Protein AF-A0A1D6P398-F1 (afdb_monomer_lite)

Organism: Zea mays (NCBI:txid4577)

InterPro domains:
  IPR000008 C2 domain [PF00168] (52-151)
  IPR000008 C2 domain [PR00360] (68-80)
  IPR000008 C2 domain [PR00360] (92-105)
  IPR000008 C2 domain [PR00360] (113-121)
  IPR000008 C2 domain [PS50004] (32-152)
  IPR000008 C2 domain [SM00239] (52-148)
  IPR035892 C2 domain superfamily [G3DSA:2.60.40.150] (35-158)
  IPR035892 C2 domain superfamily [SSF49562] (52-146)
  IPR044511 ProlycopenC2 and GRAM domain-containing protein At1g03370/At5g50170-like [PTHR46296] (51-155)

pLDDT: mean 76.48, std 23.95, range [29.83, 98.5]

Radius of gyration: 30.69 Å; chains: 1; bounding box: 89×42×82 Å

Sequence (162 aa):
MTKSAARSASTVSEAAAAAAAMSLPSMTKPGRNSTTSVEAATESALRVTPMKLLVRVVEARGLPAVHLNGSSDPFVKLKLGKRRAKTAVVKRSLSPAWDEEFSFLVGNVAEELVVSVLNEDKYFSNDLLGQVRLPLSQVMETDDLSLGTQWRCFQEAPWSTR

Foldseek 3Di:
DDDDDDDDDDDDDDDDDDDDDDDDDDDDDDDDDDDDDPPPPPPDPPCPPFDKDKDWDFKDAQFAAPDPVRFFFKKKWKDWPPDIDIFDTRPGDRIDGGRDMDMDGHDDLQTKIKIWMWGDDPPDDTHTRFIDIHRQVVLVVDPVSDPPDDDDDGPGDPVPDD

Secondary structure (DSSP, 8-state):
-------------------------------------SSS-S------PPPEEEEEEEE--S----BTTTB--EEEEEEETTEEEEPPP--S-SS-EEEEEEEEE-S-TT-EEEEEEEE--SSSPPPEEEEEEEETHHHHTSTTS---S---PPBPPTT---

Structure (mmCIF, N/CA/C/O backbone):
data_AF-A0A1D6P398-F1
#
_entry.id   AF-A0A1D6P398-F1
#
loop_
_atom_site.group_PDB
_atom_site.id
_atom_site.type_symbol
_atom_site.label_atom_id
_atom_site.label_alt_id
_atom_site.label_comp_id
_atom_site.label_asym_id
_atom_site.label_entity_id
_atom_site.label_seq_id
_atom_site.pdbx_PDB_ins_code
_atom_site.Cartn_x
_atom_site.Cartn_y
_atom_site.Cartn_z
_atom_site.occupancy
_atom_site.B_iso_or_equiv
_atom_site.auth_seq_id
_atom_site.auth_comp_id
_atom_site.auth_asym_id
_atom_site.auth_atom_id
_atom_site.pdbx_PDB_model_num
ATOM 1 N N . MET A 1 1 ? 67.901 -22.065 -3.646 1.00 39.66 1 MET A N 1
ATOM 2 C CA . MET A 1 1 ? 68.649 -22.344 -2.395 1.00 39.66 1 MET A CA 1
ATOM 3 C C . MET A 1 1 ? 67.699 -22.184 -1.211 1.00 39.66 1 MET A C 1
ATOM 5 O O . MET A 1 1 ? 66.800 -21.371 -1.333 1.00 39.66 1 MET A O 1
ATOM 9 N N . THR A 1 2 ? 67.894 -22.968 -0.136 1.00 43.41 2 THR A N 1
ATOM 10 C CA . THR A 1 2 ? 67.375 -22.784 1.254 1.00 43.41 2 THR A CA 1
ATOM 11 C C . THR A 1 2 ? 65.880 -22.443 1.443 1.00 43.41 2 THR A C 1
ATOM 13 O O . THR A 1 2 ? 65.442 -21.341 1.154 1.00 43.41 2 THR A O 1
ATOM 16 N N . LYS A 1 3 ? 65.041 -23.392 1.890 1.00 37.34 3 LYS A N 1
ATOM 17 C CA . LYS A 1 3 ? 64.776 -23.738 3.316 1.00 37.34 3 LYS A CA 1
ATOM 18 C C . LYS A 1 3 ? 64.236 -22.573 4.168 1.00 37.34 3 LYS A C 1
ATOM 20 O O . LYS A 1 3 ? 65.015 -21.707 4.544 1.00 37.34 3 LYS A O 1
ATOM 25 N N . SER A 1 4 ? 62.986 -22.675 4.635 1.00 43.69 4 SER A N 1
ATOM 26 C CA . SER A 1 4 ? 62.700 -23.110 6.021 1.00 43.69 4 SER A CA 1
ATOM 27 C C . SER A 1 4 ? 61.201 -23.198 6.333 1.00 43.69 4 SER A C 1
ATOM 29 O O . SER A 1 4 ? 60.390 -22.504 5.731 1.00 43.69 4 SER A O 1
ATOM 31 N N . ALA A 1 5 ? 60.853 -24.039 7.309 1.00 45.28 5 ALA A N 1
ATOM 32 C CA . ALA A 1 5 ? 59.517 -24.161 7.890 1.00 45.28 5 ALA A CA 1
ATOM 33 C C . ALA A 1 5 ? 59.600 -24.104 9.426 1.00 45.28 5 ALA A C 1
ATOM 35 O O . ALA A 1 5 ? 60.513 -24.691 10.004 1.00 45.28 5 ALA A O 1
ATOM 36 N N . ALA A 1 6 ? 58.624 -23.461 10.073 1.00 45.84 6 ALA A N 1
ATOM 37 C CA . ALA A 1 6 ? 58.247 -23.619 11.487 1.00 45.84 6 ALA A CA 1
ATOM 38 C C . ALA A 1 6 ? 56.807 -23.070 11.630 1.00 45.84 6 ALA A C 1
ATOM 40 O O . ALA A 1 6 ? 56.543 -21.989 11.118 1.00 45.84 6 ALA A O 1
ATOM 41 N N . ARG A 1 7 ? 55.767 -23.812 12.044 1.00 40.81 7 ARG A N 1
ATOM 42 C CA . ARG A 1 7 ? 55.448 -24.528 13.309 1.00 40.81 7 ARG A CA 1
ATOM 43 C C . ARG A 1 7 ? 55.172 -23.630 14.524 1.00 40.81 7 ARG A C 1
ATOM 45 O O . ARG A 1 7 ? 56.109 -23.074 15.077 1.00 40.81 7 ARG A O 1
ATOM 52 N N . SER A 1 8 ? 53.930 -23.760 15.023 1.00 41.34 8 SER A N 1
ATOM 53 C CA . SER A 1 8 ? 53.536 -23.726 16.450 1.00 41.34 8 SER A CA 1
ATOM 54 C C . SER A 1 8 ? 53.609 -22.370 17.188 1.00 41.34 8 SER A C 1
ATOM 56 O O . SER A 1 8 ? 54.396 -21.519 16.815 1.00 41.34 8 SER A O 1
ATOM 58 N N . ALA A 1 9 ? 52.893 -22.115 18.295 1.00 39.03 9 ALA A N 1
ATOM 59 C CA . ALA A 1 9 ? 51.610 -22.607 18.848 1.00 39.03 9 ALA A CA 1
ATOM 60 C C . ALA A 1 9 ? 51.305 -21.827 20.159 1.00 39.03 9 ALA A C 1
ATOM 62 O O . ALA A 1 9 ? 52.253 -21.421 20.824 1.00 39.03 9 ALA A O 1
ATOM 63 N N . SER A 1 10 ? 50.035 -21.786 20.608 1.00 37.28 10 SER A N 1
ATOM 64 C CA . SER A 1 10 ? 49.623 -21.376 21.981 1.00 37.28 10 SER A CA 1
ATOM 65 C C . SER A 1 10 ? 49.862 -19.878 22.328 1.00 37.28 10 SER A C 1
ATOM 67 O O . SER A 1 10 ? 50.516 -19.184 21.560 1.00 37.28 10 SER A O 1
ATOM 69 N N . THR A 1 11 ? 49.315 -19.249 23.382 1.00 47.69 11 THR A N 1
ATOM 70 C CA . THR A 1 11 ? 48.681 -19.698 24.651 1.00 47.69 11 THR A CA 1
ATOM 71 C C . THR A 1 11 ? 47.489 -18.814 25.078 1.00 47.69 11 THR A C 1
ATOM 73 O O . THR A 1 11 ? 47.393 -17.655 24.687 1.00 47.69 11 THR A O 1
ATOM 76 N N . VAL A 1 12 ? 46.635 -19.349 25.961 1.00 46.22 12 VAL A N 1
ATOM 77 C CA . VAL A 1 12 ? 45.605 -18.642 26.762 1.00 46.22 12 VAL A CA 1
ATOM 78 C C . VAL A 1 12 ? 46.141 -18.186 28.132 1.00 46.22 12 VAL A C 1
ATOM 80 O O . VAL A 1 12 ? 46.941 -18.921 28.701 1.00 46.22 12 VAL A O 1
ATOM 83 N N . SER A 1 13 ? 45.669 -17.033 28.644 1.00 47.12 13 SER A N 1
ATOM 84 C CA . SER A 1 13 ? 45.435 -16.628 30.066 1.00 47.12 13 SER A CA 1
ATOM 85 C C . SER A 1 13 ? 45.170 -15.094 30.119 1.00 47.12 13 SER A C 1
ATOM 87 O O . SER A 1 13 ? 45.520 -14.416 29.158 1.00 47.12 13 SER A O 1
ATOM 89 N N . GLU A 1 14 ? 44.570 -14.433 31.125 1.00 40.59 14 GLU A N 1
ATOM 90 C CA . GLU A 1 14 ? 43.965 -14.831 32.415 1.00 40.59 14 GLU A CA 1
ATOM 91 C C . GLU A 1 14 ? 43.065 -13.691 32.975 1.00 40.59 14 GLU A C 1
ATOM 93 O O . GLU A 1 14 ? 43.080 -12.587 32.436 1.00 40.59 14 GLU A O 1
ATOM 98 N N . ALA A 1 15 ? 42.436 -13.939 34.138 1.00 36.44 15 ALA A N 1
ATOM 99 C CA . ALA A 1 15 ? 42.101 -12.961 35.195 1.00 36.44 15 ALA A CA 1
ATOM 100 C C . ALA A 1 15 ? 40.924 -11.969 34.954 1.00 36.44 15 ALA A C 1
ATOM 102 O O . ALA A 1 15 ? 40.662 -11.541 33.838 1.00 36.44 15 ALA A O 1
ATOM 103 N N . ALA A 1 16 ? 40.143 -11.546 35.962 1.00 35.56 16 ALA A N 1
ATOM 104 C CA . ALA A 1 16 ? 40.099 -11.899 37.391 1.00 35.56 16 ALA A CA 1
ATOM 105 C C . ALA A 1 16 ? 38.650 -11.890 37.927 1.00 35.56 16 ALA A C 1
ATOM 107 O O . ALA A 1 16 ? 37.766 -11.249 37.360 1.00 35.56 16 ALA A O 1
ATOM 108 N N . ALA A 1 17 ? 38.424 -12.565 39.056 1.00 29.83 17 ALA A N 1
ATOM 109 C CA . ALA A 1 17 ? 37.157 -12.552 39.788 1.00 29.83 17 ALA A CA 1
ATOM 110 C C . ALA A 1 17 ? 37.081 -11.409 40.819 1.00 29.83 17 ALA A C 1
ATOM 112 O O . ALA A 1 17 ? 38.104 -10.954 41.326 1.00 29.83 17 ALA A O 1
ATOM 113 N N . ALA A 1 18 ? 35.862 -11.046 41.225 1.00 35.25 18 ALA A N 1
ATOM 114 C CA . ALA A 1 18 ? 35.593 -10.437 42.528 1.00 35.25 18 ALA A CA 1
ATOM 115 C C . ALA A 1 18 ? 34.207 -10.878 43.025 1.00 35.25 18 ALA A C 1
ATOM 117 O O . ALA A 1 18 ? 33.240 -10.879 42.265 1.00 35.25 18 ALA A O 1
ATOM 118 N N . ALA A 1 19 ? 34.119 -11.267 44.296 1.00 31.84 19 ALA A N 1
ATOM 119 C CA . ALA A 1 19 ? 32.898 -11.740 44.944 1.00 31.84 19 ALA A CA 1
ATOM 120 C C . ALA A 1 19 ? 32.588 -10.899 46.189 1.00 31.84 19 ALA A C 1
ATOM 122 O O . ALA A 1 19 ? 33.506 -10.411 46.845 1.00 31.84 19 ALA A O 1
ATOM 123 N N . ALA A 1 20 ? 31.310 -10.806 46.558 1.00 35.88 20 ALA A N 1
ATOM 124 C CA . ALA A 1 20 ? 30.875 -10.463 47.911 1.00 35.88 20 ALA A CA 1
ATOM 125 C C . ALA A 1 20 ? 29.479 -11.056 48.170 1.00 35.88 20 ALA A C 1
ATOM 127 O O . ALA A 1 20 ? 28.623 -11.051 47.287 1.00 35.88 20 ALA A O 1
ATOM 128 N N . ALA A 1 21 ? 29.266 -11.581 49.375 1.00 37.03 21 ALA A N 1
ATOM 129 C CA . ALA A 1 21 ? 28.020 -12.199 49.835 1.00 37.03 21 ALA A CA 1
ATOM 130 C C . ALA A 1 21 ? 27.573 -11.565 51.165 1.00 37.03 21 ALA A C 1
ATOM 132 O O . ALA A 1 21 ? 28.358 -10.820 51.742 1.00 37.03 21 ALA A O 1
ATOM 133 N N . MET A 1 22 ? 26.347 -11.884 51.620 1.00 34.94 22 MET A N 1
ATOM 134 C CA . MET A 1 22 ? 25.740 -11.769 52.978 1.00 34.94 22 MET A CA 1
ATOM 135 C C . MET A 1 22 ? 24.218 -11.533 52.809 1.00 34.94 22 MET A C 1
ATOM 137 O O . MET A 1 22 ? 23.833 -10.771 51.932 1.00 34.94 22 MET A O 1
ATOM 141 N N . SER A 1 23 ? 23.271 -12.101 53.567 1.00 38.56 23 SER A N 1
ATOM 142 C CA . SER A 1 23 ? 23.271 -13.194 54.560 1.00 38.56 23 SER A CA 1
ATOM 143 C C . SER A 1 23 ? 21.849 -13.786 54.658 1.00 38.56 23 SER A C 1
ATOM 145 O O . SER A 1 23 ? 20.872 -13.073 54.438 1.00 38.56 23 SER A O 1
ATOM 147 N N . LEU A 1 24 ? 21.712 -15.064 55.034 1.00 47.47 24 LEU A N 1
ATOM 148 C CA . LEU A 1 24 ? 20.421 -15.720 55.318 1.00 47.47 24 LEU A CA 1
ATOM 149 C C . LEU A 1 24 ? 20.094 -15.707 56.825 1.00 47.47 24 LEU A C 1
ATOM 151 O O . LEU A 1 24 ? 20.992 -15.975 57.623 1.00 47.47 24 LEU A O 1
ATOM 155 N N . PRO A 1 25 ? 18.818 -15.534 57.220 1.00 43.12 25 PRO A N 1
ATOM 156 C CA . PRO A 1 25 ? 18.316 -15.956 58.527 1.00 43.12 25 PRO A CA 1
ATOM 157 C C . PRO A 1 25 ? 17.415 -17.195 58.451 1.00 43.12 25 PRO A C 1
ATOM 159 O O . PRO A 1 25 ? 16.678 -17.415 57.490 1.00 43.12 25 PRO A O 1
ATOM 162 N N . SER A 1 26 ? 17.411 -17.962 59.538 1.00 37.94 26 SER A N 1
ATOM 163 C CA . SER A 1 26 ? 16.460 -19.043 59.818 1.00 37.94 26 SER A CA 1
ATOM 164 C C . SER A 1 26 ? 16.386 -19.240 61.348 1.00 37.94 26 SER A C 1
ATOM 166 O O . SER A 1 26 ? 17.240 -18.714 62.058 1.00 37.94 26 SER A O 1
ATOM 168 N N . MET A 1 27 ? 15.412 -19.925 61.952 1.00 40.56 27 MET A N 1
ATOM 169 C CA . MET A 1 27 ? 14.272 -20.695 61.432 1.00 40.56 27 MET A CA 1
ATOM 170 C C . MET A 1 27 ? 13.172 -20.734 62.513 1.00 40.56 27 MET A C 1
ATOM 172 O O . MET A 1 27 ? 13.533 -20.723 63.686 1.00 40.56 27 MET A O 1
ATOM 176 N N . THR A 1 28 ? 11.877 -20.882 62.177 1.00 3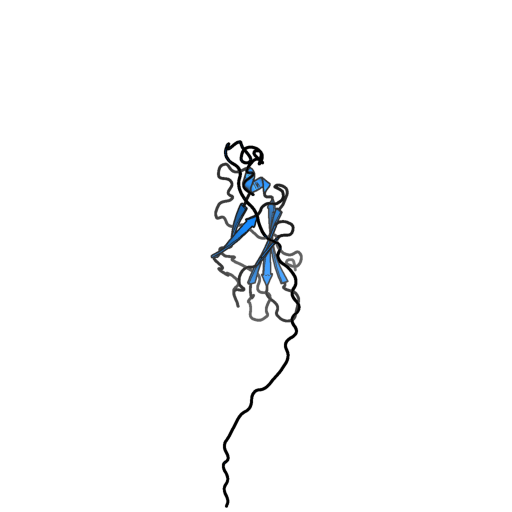7.50 28 THR A N 1
ATOM 177 C CA . THR A 1 28 ? 10.912 -21.681 62.991 1.00 37.50 28 THR A CA 1
ATOM 178 C C . THR A 1 28 ? 9.512 -21.840 62.361 1.00 37.50 28 THR A C 1
ATOM 180 O O . THR A 1 28 ? 9.007 -20.975 61.655 1.00 37.50 28 THR A O 1
ATOM 183 N N . LYS A 1 29 ? 8.888 -22.987 62.659 1.00 39.69 29 LYS A N 1
ATOM 184 C CA . LYS A 1 29 ? 7.458 -23.373 62.544 1.00 39.69 29 LYS A CA 1
ATOM 185 C C . LYS A 1 29 ? 7.044 -23.901 63.948 1.00 39.69 29 LYS A C 1
ATOM 187 O O . LYS A 1 29 ? 7.977 -24.164 64.711 1.00 39.69 29 LYS A O 1
ATOM 192 N N . PRO A 1 30 ? 5.756 -24.134 64.321 1.00 53.34 30 PRO A N 1
ATOM 193 C CA . PRO A 1 30 ? 4.579 -24.376 63.465 1.00 53.34 30 PRO A CA 1
ATOM 194 C C . PRO A 1 30 ? 3.256 -23.673 63.888 1.00 53.34 30 PRO A C 1
ATOM 196 O O . PRO A 1 30 ? 3.152 -23.083 64.956 1.00 53.34 30 PRO A O 1
ATOM 199 N N . GLY A 1 31 ? 2.202 -23.807 63.071 1.00 30.23 31 GLY A N 1
ATOM 200 C CA . GLY A 1 31 ? 0.829 -23.364 63.376 1.00 30.23 31 GLY A CA 1
ATOM 201 C C . GLY A 1 31 ? -0.162 -23.827 62.295 1.00 30.23 31 GLY A C 1
ATOM 202 O O . GLY A 1 31 ? 0.241 -24.016 61.150 1.00 30.23 31 GLY A O 1
ATOM 203 N N . ARG A 1 32 ? -1.427 -24.093 62.651 1.00 42.66 32 ARG A N 1
ATOM 204 C CA . ARG A 1 32 ? -2.381 -24.897 61.853 1.00 42.66 32 ARG A CA 1
ATOM 205 C C . ARG A 1 32 ? -3.575 -24.069 61.320 1.00 42.66 32 ARG A C 1
ATOM 207 O O . ARG A 1 32 ? -4.102 -23.253 62.063 1.00 42.66 32 ARG A O 1
ATOM 214 N N . ASN A 1 33 ? -4.083 -24.461 60.142 1.00 34.16 33 ASN A N 1
ATOM 215 C CA . ASN A 1 33 ? -5.466 -24.310 59.621 1.00 34.16 33 ASN A CA 1
ATOM 216 C C . ASN A 1 33 ? -5.935 -23.032 58.869 1.00 34.16 33 ASN A C 1
ATOM 218 O O . ASN A 1 33 ? -5.478 -21.919 59.092 1.00 34.16 33 ASN A O 1
ATOM 222 N N . SER A 1 34 ? -6.953 -23.287 58.023 1.00 38.09 34 SER A N 1
ATOM 223 C CA . SER A 1 34 ? -7.941 -22.391 57.377 1.00 38.09 34 SER A CA 1
ATOM 224 C C . SER A 1 34 ? -7.478 -21.376 56.324 1.00 38.09 34 SER A C 1
ATOM 226 O O . SER A 1 34 ? -7.397 -20.177 56.560 1.00 38.09 34 SER A O 1
ATOM 228 N N . THR A 1 35 ? -7.322 -21.893 55.105 1.00 46.12 35 THR A N 1
ATOM 229 C CA . THR A 1 35 ? -8.014 -21.436 53.884 1.00 46.12 35 THR A CA 1
ATOM 230 C C . THR A 1 35 ? -9.063 -20.319 54.057 1.00 46.12 35 THR A C 1
ATOM 232 O O . THR A 1 35 ? -10.182 -20.629 54.459 1.00 46.12 35 THR A O 1
ATOM 235 N N . THR A 1 36 ? -8.766 -19.094 53.598 1.00 35.78 36 THR A N 1
ATOM 236 C CA . THR A 1 36 ? -9.770 -18.185 52.997 1.00 35.78 36 THR A CA 1
ATOM 237 C C . THR A 1 36 ? -9.118 -17.238 51.976 1.00 35.78 36 THR A C 1
ATOM 239 O O . THR A 1 36 ? -8.262 -16.434 52.327 1.00 35.78 36 THR A O 1
ATOM 242 N N . SER A 1 37 ? -9.550 -17.342 50.718 1.00 48.00 37 SER A N 1
ATOM 243 C CA . SER A 1 37 ? -9.544 -16.332 49.643 1.00 48.00 37 SER A CA 1
ATOM 244 C C . SER A 1 37 ? -8.462 -15.233 49.609 1.00 48.00 37 SER A C 1
ATOM 246 O O . SER A 1 37 ? -8.673 -14.129 50.103 1.00 48.00 37 SER A O 1
ATOM 248 N N . VAL A 1 38 ? -7.405 -15.460 48.817 1.00 48.84 38 VAL A N 1
ATOM 249 C CA . VAL A 1 38 ? -6.685 -14.380 48.093 1.00 48.84 38 VAL A CA 1
ATOM 250 C C . VAL A 1 38 ? -7.014 -14.350 46.589 1.00 48.84 38 VAL A C 1
ATOM 252 O O . VAL A 1 38 ? -6.511 -13.512 45.853 1.00 48.84 38 VAL A O 1
ATOM 255 N N . GLU A 1 39 ? -7.899 -15.237 46.123 1.00 51.06 39 GLU A N 1
ATOM 256 C CA . GLU A 1 39 ? -8.201 -15.468 44.698 1.00 51.06 39 GLU A CA 1
ATOM 257 C C . GLU A 1 39 ? -9.447 -14.712 44.189 1.00 51.06 39 GLU A C 1
ATOM 259 O O . GLU A 1 39 ? -9.957 -14.998 43.110 1.00 51.06 39 GLU A O 1
ATOM 264 N N . ALA A 1 40 ? -9.956 -13.742 44.957 1.00 48.78 40 ALA A N 1
ATOM 265 C CA . ALA A 1 40 ? -11.215 -13.037 44.676 1.00 48.78 40 ALA A CA 1
ATOM 266 C C . ALA A 1 40 ? -11.050 -11.536 44.343 1.00 48.78 40 ALA A C 1
ATOM 268 O O . ALA A 1 40 ? -12.040 -10.811 44.313 1.00 48.78 40 ALA A O 1
ATOM 269 N N . ALA A 1 41 ? -9.819 -11.060 44.112 1.00 47.78 41 ALA A N 1
ATOM 270 C CA . ALA A 1 41 ? -9.519 -9.635 43.921 1.00 47.78 41 ALA A CA 1
ATOM 271 C C . ALA A 1 41 ? -8.484 -9.340 42.811 1.00 47.78 41 ALA A C 1
ATOM 273 O O . ALA A 1 41 ? -7.672 -8.430 42.940 1.00 47.78 41 ALA A O 1
ATOM 274 N N . THR A 1 42 ? -8.564 -10.055 41.684 1.00 48.50 42 THR A N 1
ATOM 275 C CA . THR A 1 42 ? -8.192 -9.464 40.380 1.00 48.50 42 THR A CA 1
ATOM 276 C C . THR A 1 42 ? -9.440 -9.416 39.518 1.00 48.50 42 THR A C 1
ATOM 278 O O . THR A 1 42 ? -9.608 -10.129 38.529 1.00 48.50 42 THR A O 1
ATOM 281 N N . GLU A 1 43 ? -10.339 -8.582 40.030 1.00 50.94 43 GLU A N 1
ATOM 282 C CA . GLU A 1 43 ? -11.501 -7.989 39.399 1.00 50.94 43 GLU A CA 1
ATOM 283 C C . GLU A 1 43 ? -11.386 -7.914 37.875 1.00 50.94 43 GLU A C 1
ATOM 285 O O . GLU A 1 43 ? -10.397 -7.431 37.323 1.00 50.94 43 GLU A O 1
ATOM 290 N N . SER A 1 44 ? -12.439 -8.411 37.231 1.00 48.25 44 SER A N 1
ATOM 291 C CA . SER A 1 44 ? -12.712 -8.473 35.801 1.00 48.25 44 SER A CA 1
ATOM 292 C C . SER A 1 44 ? -12.427 -7.177 35.031 1.00 48.25 44 SER A C 1
ATOM 294 O O . SER A 1 44 ? -13.345 -6.516 34.543 1.00 48.25 44 SER A O 1
ATOM 296 N N . ALA A 1 45 ? -11.149 -6.867 34.811 1.00 58.25 45 ALA A N 1
ATOM 297 C CA . ALA A 1 45 ? -10.726 -5.994 33.734 1.00 58.25 45 ALA A CA 1
ATOM 298 C C . ALA A 1 45 ? -11.255 -6.611 32.436 1.00 58.25 45 ALA A C 1
ATOM 300 O O . ALA A 1 45 ? -10.792 -7.674 32.005 1.00 58.25 45 ALA A O 1
ATOM 301 N N . LEU A 1 46 ? -12.283 -5.967 31.873 1.00 54.16 46 LEU A N 1
ATOM 302 C CA . LEU A 1 46 ? -12.921 -6.326 30.613 1.00 54.16 46 LEU A CA 1
ATOM 303 C C . LEU A 1 46 ? -11.828 -6.747 29.628 1.00 54.16 46 LEU A C 1
ATOM 305 O O . LEU A 1 46 ? -10.944 -5.945 29.325 1.00 54.16 46 LEU A O 1
ATOM 309 N N . ARG A 1 47 ? -11.853 -8.005 29.162 1.00 60.53 47 ARG A N 1
ATOM 310 C CA . ARG A 1 47 ? -10.861 -8.514 28.204 1.00 60.53 47 ARG A CA 1
ATOM 311 C C . ARG A 1 47 ? -11.121 -7.878 26.842 1.00 60.53 47 ARG A C 1
ATOM 313 O O . ARG A 1 47 ? -11.625 -8.530 25.934 1.00 60.53 47 ARG A O 1
ATOM 320 N N . VAL A 1 48 ? -10.778 -6.598 26.713 1.00 67.25 48 VAL A N 1
ATOM 321 C CA . VAL A 1 48 ? -10.710 -5.879 25.447 1.00 67.25 48 VAL A CA 1
ATOM 322 C C . VAL A 1 48 ? -9.589 -6.539 24.659 1.00 67.25 48 VAL A C 1
ATOM 324 O O . VAL A 1 48 ? -8.414 -6.200 24.794 1.00 67.25 48 VAL A O 1
ATOM 327 N N . THR A 1 49 ? -9.951 -7.555 23.881 1.00 77.69 49 THR A N 1
ATOM 328 C CA . THR A 1 49 ? -9.050 -8.181 22.921 1.00 77.69 49 THR A CA 1
ATOM 329 C C . THR A 1 49 ? -8.569 -7.083 21.981 1.00 77.69 49 THR A C 1
ATOM 331 O O . THR A 1 49 ? -9.409 -6.462 21.322 1.00 77.69 49 THR A O 1
ATOM 334 N N . PRO A 1 50 ? -7.259 -6.786 21.927 1.00 86.44 50 PRO A N 1
ATOM 335 C CA . PRO A 1 50 ? -6.775 -5.674 21.130 1.00 86.44 50 PRO A CA 1
ATOM 336 C C . PRO A 1 50 ? -7.074 -5.960 19.661 1.00 86.44 50 PRO A C 1
ATOM 338 O O . PRO A 1 50 ? -6.669 -6.999 19.132 1.00 86.44 50 PRO A O 1
ATOM 341 N N . MET A 1 51 ? -7.795 -5.042 19.018 1.00 91.25 51 MET A N 1
ATOM 342 C CA . MET A 1 51 ? -8.138 -5.154 17.604 1.00 91.25 51 MET A CA 1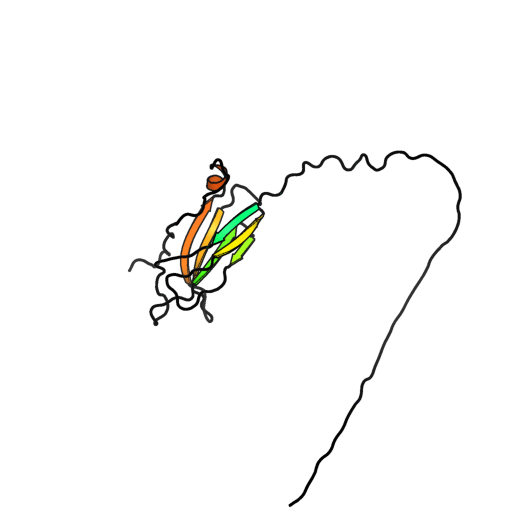
ATOM 343 C C . MET A 1 51 ? -6.863 -5.282 16.764 1.00 91.25 51 MET A C 1
ATOM 345 O O . MET A 1 51 ? -5.858 -4.610 17.022 1.00 91.25 51 MET A O 1
ATOM 349 N N . LYS A 1 52 ? -6.906 -6.156 15.758 1.00 94.12 52 LYS A N 1
ATOM 350 C CA . LYS A 1 52 ? -5.813 -6.393 14.816 1.00 94.12 52 LYS A CA 1
ATOM 351 C C . LYS A 1 52 ? -6.303 -6.141 13.401 1.00 94.12 52 LYS A C 1
ATOM 353 O O . LYS A 1 52 ? -7.325 -6.686 13.005 1.00 94.12 52 LYS A O 1
ATOM 358 N N . LEU A 1 53 ? -5.536 -5.367 12.648 1.00 96.44 53 LEU A N 1
ATOM 359 C CA . LEU A 1 53 ? -5.671 -5.229 11.209 1.00 96.44 53 LEU A CA 1
ATOM 360 C C . LEU A 1 53 ? -4.689 -6.192 10.539 1.00 96.44 53 LEU A C 1
ATOM 362 O O . LEU A 1 53 ? -3.478 -6.086 10.757 1.00 96.44 53 LEU A O 1
ATOM 366 N N . LEU A 1 54 ? -5.209 -7.108 9.726 1.00 97.31 54 LEU A N 1
ATOM 367 C CA . LEU A 1 54 ? -4.413 -7.916 8.805 1.00 97.31 54 LEU A CA 1
ATOM 368 C C . LEU A 1 54 ? -4.351 -7.200 7.454 1.00 97.31 54 LEU A C 1
ATOM 370 O O . LEU A 1 54 ? -5.361 -6.704 6.959 1.00 97.31 54 LEU A O 1
ATOM 374 N N . VAL A 1 55 ? -3.155 -7.112 6.877 1.00 97.81 55 VAL A N 1
ATOM 375 C CA . VAL A 1 55 ? -2.900 -6.444 5.597 1.00 97.81 55 VAL A CA 1
ATOM 376 C C . VAL A 1 55 ? -2.030 -7.358 4.753 1.00 97.81 55 VAL A C 1
ATOM 378 O O . VAL A 1 55 ? -0.864 -7.564 5.081 1.00 97.81 55 VAL A O 1
ATOM 381 N N . ARG A 1 56 ? -2.573 -7.869 3.650 1.00 98.00 56 ARG A N 1
ATOM 382 C CA . ARG A 1 56 ? -1.821 -8.668 2.681 1.00 98.00 56 ARG A CA 1
ATOM 383 C C . ARG A 1 56 ? -1.521 -7.840 1.436 1.00 98.00 56 ARG A C 1
ATOM 385 O O . ARG A 1 56 ? -2.428 -7.314 0.794 1.00 98.00 56 ARG A O 1
ATOM 392 N N . VAL A 1 57 ? -0.239 -7.703 1.116 1.00 98.12 57 VAL A N 1
ATOM 393 C CA . VAL A 1 57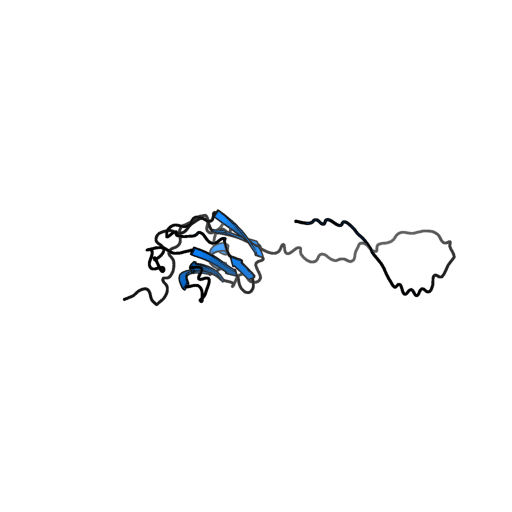 ? 0.269 -6.959 -0.039 1.00 98.12 57 VAL A CA 1
ATOM 394 C C . VAL A 1 57 ? 0.596 -7.967 -1.134 1.00 98.12 57 VAL A C 1
ATOM 396 O O . VAL A 1 57 ? 1.642 -8.606 -1.097 1.00 98.12 57 VAL A O 1
ATOM 399 N N . VAL A 1 58 ? -0.321 -8.133 -2.089 1.00 98.12 58 VAL A N 1
ATOM 400 C CA . VAL A 1 58 ? -0.212 -9.176 -3.122 1.00 98.12 58 VAL A CA 1
ATOM 401 C C . VAL A 1 58 ? 0.738 -8.746 -4.242 1.00 98.12 58 VAL A C 1
ATOM 403 O O . VAL A 1 58 ? 1.836 -9.280 -4.363 1.00 98.12 58 VAL A O 1
ATOM 406 N N . GLU A 1 59 ? 0.347 -7.755 -5.042 1.00 97.44 59 GLU A N 1
ATOM 407 C CA . GLU A 1 59 ? 1.087 -7.309 -6.226 1.00 97.44 59 GLU A CA 1
ATOM 408 C C . GLU A 1 59 ? 0.759 -5.849 -6.586 1.00 97.44 59 GLU A C 1
ATOM 410 O O . GLU A 1 59 ? -0.219 -5.274 -6.103 1.00 97.44 59 GLU A O 1
ATOM 415 N N . ALA A 1 60 ? 1.573 -5.250 -7.455 1.00 96.56 60 ALA A N 1
ATOM 416 C CA . ALA A 1 60 ? 1.269 -4.005 -8.156 1.00 96.56 60 ALA A CA 1
ATOM 417 C C . ALA A 1 60 ? 1.505 -4.191 -9.661 1.00 96.56 60 ALA A C 1
ATOM 419 O O . ALA A 1 60 ? 2.252 -5.075 -10.074 1.00 96.56 60 ALA A O 1
ATOM 420 N N . ARG A 1 61 ? 0.874 -3.361 -10.497 1.00 94.50 61 ARG A N 1
ATOM 421 C CA . ARG A 1 61 ? 0.986 -3.416 -11.965 1.00 94.50 61 ARG A CA 1
ATOM 422 C C . ARG A 1 61 ? 1.018 -2.008 -12.543 1.00 94.50 61 ARG A C 1
ATOM 424 O O . ARG A 1 61 ? 0.377 -1.116 -11.996 1.00 94.50 61 ARG A O 1
ATOM 431 N N . GLY A 1 62 ? 1.733 -1.833 -13.654 1.00 90.75 62 GLY A N 1
ATOM 432 C CA . GLY A 1 62 ? 1.815 -0.550 -14.357 1.00 90.75 62 GLY A CA 1
ATOM 433 C C . GLY A 1 62 ? 2.566 0.532 -13.579 1.00 90.75 62 GLY A C 1
ATOM 434 O O . GLY A 1 62 ? 2.223 1.703 -13.695 1.00 90.75 62 GLY A O 1
ATOM 435 N N . LEU A 1 63 ? 3.558 0.156 -12.763 1.00 91.88 63 LEU A N 1
ATOM 436 C CA . LEU A 1 63 ? 4.392 1.139 -12.069 1.00 91.88 63 LEU A CA 1
ATOM 437 C C . LEU A 1 63 ? 5.238 1.939 -13.078 1.00 91.88 63 LEU A C 1
ATOM 439 O O . LEU A 1 63 ? 5.677 1.369 -14.081 1.00 91.88 63 LEU A O 1
ATOM 443 N N . PRO A 1 64 ? 5.517 3.230 -12.821 1.00 88.25 64 PRO A N 1
ATOM 444 C CA . PRO A 1 64 ? 6.393 4.010 -13.681 1.00 88.25 64 PRO A CA 1
ATOM 445 C C . PRO A 1 64 ? 7.841 3.508 -13.588 1.00 88.25 64 PRO A C 1
ATOM 447 O O . PRO A 1 64 ? 8.315 3.099 -12.522 1.00 88.25 64 PRO A O 1
ATOM 450 N N . ALA A 1 65 ? 8.543 3.551 -14.720 1.00 88.62 65 ALA A N 1
ATOM 451 C CA . ALA A 1 65 ? 9.968 3.260 -14.817 1.00 88.62 65 ALA A CA 1
ATOM 452 C C . ALA A 1 65 ? 10.782 4.491 -14.407 1.00 88.62 65 ALA A C 1
ATOM 454 O O . ALA A 1 65 ? 10.753 5.503 -15.106 1.00 88.62 65 ALA A O 1
ATOM 455 N N . VAL A 1 66 ? 11.505 4.406 -13.287 1.00 85.56 66 VAL A N 1
ATOM 456 C CA . VAL A 1 66 ? 12.283 5.541 -12.754 1.00 85.56 66 VAL A CA 1
ATOM 457 C C . VAL A 1 66 ? 13.770 5.444 -13.113 1.00 85.56 66 VAL A C 1
ATOM 459 O O . VAL A 1 66 ? 14.436 6.461 -13.294 1.00 85.56 66 VAL A O 1
ATOM 462 N N . HIS A 1 67 ? 14.310 4.237 -13.287 1.00 84.06 67 HIS A N 1
ATOM 463 C CA . HIS A 1 67 ? 15.695 4.052 -13.713 1.00 84.06 67 HIS A CA 1
ATOM 464 C C . HIS A 1 67 ? 15.841 4.079 -15.243 1.00 84.06 67 HIS A C 1
ATOM 466 O O . HIS A 1 67 ? 14.990 3.582 -15.982 1.00 84.06 67 HIS A O 1
ATOM 472 N N . LEU A 1 68 ? 16.998 4.559 -15.725 1.00 78.44 68 LEU A N 1
ATOM 473 C CA . LEU A 1 68 ? 17.323 4.685 -17.159 1.00 78.44 68 LEU A CA 1
ATOM 474 C C . LEU A 1 68 ? 17.269 3.360 -17.947 1.00 78.44 68 LEU A C 1
ATOM 476 O O . LEU A 1 68 ? 17.236 3.376 -19.172 1.00 78.44 68 LEU A O 1
ATOM 480 N N . ASN A 1 69 ? 17.267 2.212 -17.266 1.00 78.50 69 ASN A N 1
ATOM 481 C CA . ASN A 1 69 ? 17.102 0.895 -17.882 1.00 78.50 69 ASN A CA 1
ATOM 482 C C . ASN A 1 69 ? 15.628 0.522 -18.161 1.00 78.50 69 ASN A C 1
ATOM 484 O O . ASN A 1 69 ? 15.363 -0.629 -18.503 1.00 78.50 69 ASN A O 1
ATOM 488 N N . GLY A 1 70 ? 14.684 1.455 -17.989 1.00 82.88 70 GLY A N 1
ATOM 489 C CA . GLY A 1 70 ? 13.253 1.220 -18.194 1.00 82.88 70 GLY A CA 1
ATOM 490 C C . GLY A 1 70 ? 12.598 0.430 -17.060 1.00 82.88 70 GLY A C 1
ATOM 491 O O . GLY A 1 70 ? 11.641 -0.303 -17.298 1.00 82.88 70 GLY A O 1
ATOM 492 N N . SER A 1 71 ? 13.126 0.526 -15.837 1.00 86.94 71 SER A N 1
ATOM 493 C CA . SER A 1 71 ? 12.678 -0.293 -14.712 1.00 86.94 71 SER A CA 1
ATOM 494 C C . SER A 1 71 ? 12.684 0.447 -13.374 1.00 86.94 71 SER A C 1
ATOM 496 O O . SER A 1 71 ? 13.164 1.575 -13.271 1.00 86.94 71 SER A O 1
ATOM 498 N N . SER A 1 72 ? 12.168 -0.225 -12.350 1.00 92.00 72 SER A N 1
ATOM 499 C CA . SER A 1 72 ? 12.150 0.207 -10.951 1.00 92.00 72 SER A CA 1
ATOM 500 C C . SER A 1 72 ? 12.484 -1.003 -10.063 1.00 92.00 72 SER A C 1
ATOM 502 O O . SER A 1 72 ? 12.258 -2.147 -10.469 1.00 92.00 72 SER A O 1
ATOM 504 N N . ASP A 1 73 ? 12.998 -0.762 -8.860 1.00 94.62 73 ASP A N 1
ATOM 505 C CA . ASP A 1 73 ? 13.213 -1.746 -7.790 1.00 94.62 73 ASP A CA 1
ATOM 506 C C . ASP A 1 73 ? 12.153 -1.522 -6.674 1.00 94.62 73 ASP A C 1
ATOM 508 O O . ASP A 1 73 ? 12.474 -0.999 -5.600 1.00 94.62 73 ASP A O 1
ATOM 512 N N . PRO A 1 74 ? 10.853 -1.814 -6.910 1.00 95.94 74 PRO A N 1
ATOM 513 C CA . PRO A 1 74 ? 9.773 -1.427 -6.005 1.00 95.94 74 PRO A CA 1
ATOM 514 C C . PRO A 1 74 ? 9.665 -2.245 -4.707 1.00 95.94 74 PRO A C 1
ATOM 516 O O . PRO A 1 74 ? 9.836 -3.469 -4.666 1.00 95.94 74 PRO A O 1
ATOM 519 N N . PHE A 1 75 ? 9.224 -1.560 -3.652 1.00 97.44 75 PHE A N 1
ATOM 520 C CA . PHE A 1 75 ? 8.725 -2.139 -2.403 1.00 97.44 75 PHE A CA 1
ATOM 521 C C . PHE A 1 75 ? 7.529 -1.340 -1.864 1.00 97.44 75 PHE A C 1
ATOM 523 O O . PHE A 1 75 ? 7.347 -0.162 -2.181 1.00 97.44 75 PHE A O 1
ATOM 530 N N . VAL A 1 76 ? 6.717 -1.961 -1.009 1.00 98.06 76 VAL A N 1
ATOM 531 C CA . VAL A 1 76 ? 5.594 -1.301 -0.334 1.00 98.06 76 VAL A CA 1
ATOM 532 C C . VAL A 1 76 ? 5.965 -0.973 1.103 1.00 98.06 76 VAL A C 1
ATOM 534 O O . VAL A 1 76 ? 6.499 -1.798 1.841 1.00 98.06 76 VAL A O 1
ATOM 537 N N . LYS A 1 77 ? 5.640 0.247 1.525 1.00 97.88 77 LYS A N 1
ATOM 538 C CA . LYS A 1 77 ? 5.736 0.730 2.899 1.00 97.88 77 LYS A CA 1
ATOM 539 C C . LYS A 1 77 ? 4.334 0.924 3.458 1.00 97.88 77 LYS A C 1
ATOM 541 O O . LYS A 1 77 ? 3.563 1.740 2.953 1.00 97.88 77 LYS A O 1
ATOM 546 N N . LEU A 1 78 ? 4.038 0.204 4.532 1.00 98.31 78 LEU A N 1
ATOM 547 C CA . LEU A 1 78 ? 2.788 0.290 5.275 1.00 98.31 78 LEU A CA 1
ATOM 548 C C . LEU A 1 78 ? 2.999 1.149 6.524 1.00 98.31 78 LEU A C 1
ATOM 550 O O . LEU A 1 78 ? 3.997 0.992 7.233 1.00 98.31 78 LEU A O 1
ATOM 554 N N . LYS A 1 79 ? 2.060 2.046 6.821 1.00 98.12 79 LYS A N 1
ATOM 555 C CA . LYS A 1 79 ? 2.057 2.856 8.045 1.00 98.12 79 LYS A CA 1
ATOM 556 C C . LYS A 1 79 ? 0.647 2.922 8.621 1.00 98.12 79 LYS A C 1
ATOM 558 O O . LYS A 1 79 ? -0.255 3.401 7.948 1.00 98.12 79 LYS A O 1
ATOM 563 N N . LEU A 1 80 ? 0.498 2.530 9.886 1.00 97.56 80 LEU A N 1
ATOM 564 C CA . LEU A 1 80 ? -0.736 2.680 10.659 1.00 97.56 80 LEU A CA 1
ATOM 565 C C . LEU A 1 80 ? -0.409 3.449 11.946 1.00 97.56 80 LEU A C 1
ATOM 567 O O . LEU A 1 80 ? 0.174 2.898 12.890 1.00 97.56 80 LEU A O 1
ATOM 571 N N . GLY A 1 81 ? -0.679 4.757 11.922 1.00 94.62 81 GLY A N 1
ATOM 572 C CA . GLY A 1 81 ? -0.320 5.693 12.989 1.00 94.62 81 GLY A CA 1
ATOM 573 C C . GLY A 1 81 ? 1.191 5.758 13.224 1.00 94.62 81 GLY A C 1
ATOM 574 O O . GLY A 1 81 ? 1.948 6.268 12.389 1.00 94.62 81 GLY A O 1
ATOM 575 N N . LYS A 1 82 ? 1.641 5.247 14.378 1.00 94.56 82 LYS A N 1
ATOM 576 C CA . LYS A 1 82 ? 3.071 5.143 14.736 1.00 94.56 82 LYS A CA 1
ATOM 577 C C . LYS A 1 82 ? 3.739 3.867 14.201 1.00 94.56 82 LYS A C 1
ATOM 579 O O . LYS A 1 82 ? 4.959 3.857 14.047 1.00 94.56 82 LYS A O 1
ATOM 584 N N . ARG A 1 83 ? 2.969 2.812 13.904 1.00 96.75 83 ARG A N 1
ATOM 585 C CA . ARG A 1 83 ? 3.482 1.516 13.427 1.00 96.75 83 ARG A CA 1
ATOM 586 C C . ARG A 1 83 ? 3.854 1.597 11.951 1.00 96.75 83 ARG A C 1
ATOM 588 O O . ARG A 1 83 ? 3.216 2.322 11.185 1.00 96.75 83 ARG A O 1
ATOM 595 N N . ARG A 1 84 ? 4.888 0.856 11.554 1.00 97.56 84 ARG A N 1
ATOM 596 C CA . ARG A 1 84 ? 5.405 0.811 10.182 1.00 97.56 84 ARG A CA 1
ATOM 597 C C . ARG A 1 84 ? 5.857 -0.606 9.848 1.00 97.56 84 ARG A C 1
ATOM 599 O O . ARG A 1 84 ? 6.465 -1.246 10.698 1.00 97.56 84 ARG A O 1
ATOM 606 N N . ALA A 1 85 ? 5.616 -1.041 8.619 1.00 98.12 85 ALA A N 1
ATOM 607 C CA . ALA A 1 85 ? 6.222 -2.233 8.034 1.00 98.12 85 ALA A CA 1
ATOM 608 C C . ALA A 1 85 ? 6.656 -1.932 6.592 1.00 98.12 85 ALA A C 1
ATOM 610 O O . ALA A 1 85 ? 6.260 -0.909 6.019 1.00 98.12 85 ALA A O 1
ATOM 611 N N . LYS A 1 86 ? 7.474 -2.805 6.008 1.00 97.81 86 LYS A N 1
ATOM 612 C CA . LYS A 1 86 ? 7.769 -2.790 4.575 1.00 97.81 86 LYS A CA 1
ATOM 613 C C . LYS A 1 86 ? 7.869 -4.212 4.037 1.00 97.81 86 LYS A C 1
ATOM 615 O O . LYS A 1 86 ? 8.253 -5.098 4.796 1.00 97.81 86 LYS A O 1
ATOM 620 N N . THR A 1 87 ? 7.567 -4.380 2.756 1.00 98.50 87 THR A N 1
ATOM 621 C CA . THR A 1 87 ? 7.826 -5.619 2.017 1.00 98.50 87 THR A CA 1
ATOM 622 C C . THR A 1 87 ? 9.313 -5.787 1.704 1.00 98.50 87 THR A C 1
ATOM 624 O O . THR A 1 87 ? 10.123 -4.863 1.875 1.00 98.50 87 THR A O 1
ATOM 627 N N . ALA A 1 88 ? 9.663 -6.949 1.163 1.00 97.81 88 ALA A N 1
ATOM 628 C CA . ALA A 1 88 ? 10.856 -7.121 0.356 1.00 97.81 88 ALA A CA 1
ATOM 629 C C . ALA A 1 88 ? 10.854 -6.188 -0.874 1.00 97.81 88 ALA A C 1
ATOM 631 O O . ALA A 1 88 ? 9.822 -5.670 -1.319 1.00 97.81 88 ALA A O 1
ATOM 632 N N . VAL A 1 89 ? 12.049 -5.981 -1.425 1.00 96.94 89 VAL A N 1
ATOM 633 C CA . VAL A 1 89 ? 12.286 -5.207 -2.648 1.00 96.94 89 VAL A CA 1
ATOM 634 C C . VAL A 1 89 ? 12.333 -6.173 -3.821 1.00 96.94 89 VAL A C 1
ATOM 636 O O . VAL A 1 89 ? 13.203 -7.048 -3.872 1.00 96.94 89 VAL A O 1
ATOM 639 N N . VAL A 1 90 ? 11.419 -6.007 -4.774 1.00 96.69 90 VAL A N 1
ATOM 640 C CA . VAL A 1 90 ? 11.435 -6.760 -6.031 1.00 96.69 90 VAL A CA 1
ATOM 641 C C . VAL A 1 90 ? 12.276 -5.967 -7.017 1.00 96.69 90 VAL A C 1
ATOM 643 O O . VAL A 1 90 ? 11.926 -4.848 -7.367 1.00 96.69 90 VAL A O 1
ATOM 646 N N . LYS A 1 91 ? 13.404 -6.521 -7.458 1.00 94.31 91 LYS A N 1
ATOM 647 C CA . LYS A 1 91 ? 14.316 -5.813 -8.366 1.00 94.31 91 LYS A CA 1
ATOM 648 C C . LYS A 1 91 ? 13.833 -5.877 -9.808 1.00 94.31 91 LYS A C 1
ATOM 650 O O . LYS A 1 91 ? 13.398 -6.934 -10.263 1.00 94.31 91 LYS A O 1
ATOM 655 N N . ARG A 1 92 ? 14.024 -4.777 -10.533 1.00 92.62 92 ARG A N 1
ATOM 656 C CA . ARG A 1 92 ? 13.801 -4.614 -11.972 1.00 92.62 92 ARG A CA 1
ATOM 657 C C . ARG A 1 92 ? 12.416 -5.076 -12.431 1.00 92.62 92 ARG A C 1
ATOM 659 O O . ARG A 1 92 ? 12.302 -5.893 -13.344 1.00 92.62 92 ARG A O 1
ATOM 666 N N . SER A 1 93 ? 11.364 -4.558 -11.799 1.00 93.81 93 SER A N 1
ATOM 667 C CA . SER A 1 93 ? 9.980 -4.881 -12.151 1.00 93.81 93 SER A CA 1
ATOM 668 C C . SER A 1 93 ? 9.054 -3.666 -12.108 1.00 93.81 93 SER A C 1
ATOM 670 O O . SER A 1 93 ? 9.073 -2.883 -11.163 1.00 93.81 93 SER A O 1
ATOM 672 N N . LEU A 1 94 ? 8.189 -3.558 -13.121 1.00 93.38 94 LEU A N 1
ATOM 673 C CA . LEU A 1 94 ? 7.048 -2.628 -13.153 1.00 93.38 94 LEU A CA 1
ATOM 674 C C . LEU A 1 94 ? 5.720 -3.318 -12.776 1.00 93.38 94 LEU A C 1
ATOM 676 O O . LEU A 1 94 ? 4.669 -2.677 -12.698 1.00 93.38 94 LEU A O 1
ATOM 680 N N . SER A 1 95 ? 5.774 -4.632 -12.542 1.00 95.31 95 SER A N 1
ATOM 681 C CA . SER A 1 95 ? 4.668 -5.470 -12.079 1.00 95.31 95 SER A CA 1
ATOM 682 C C . SER A 1 95 ? 5.146 -6.427 -10.970 1.00 95.31 95 SER A C 1
ATOM 684 O O . SER A 1 95 ? 5.278 -7.633 -11.205 1.00 95.31 95 SER A O 1
ATOM 686 N N . PRO A 1 96 ? 5.551 -5.904 -9.799 1.00 96.81 96 PRO A N 1
ATOM 687 C CA . PRO A 1 96 ? 6.063 -6.718 -8.701 1.00 96.81 96 PRO A CA 1
ATOM 688 C C . PRO A 1 96 ? 4.958 -7.540 -8.029 1.00 96.81 96 PRO A C 1
ATOM 690 O O . PRO A 1 96 ? 3.847 -7.054 -7.822 1.00 96.81 96 PRO A O 1
ATOM 693 N N . ALA A 1 97 ? 5.309 -8.753 -7.608 1.00 97.88 97 ALA A N 1
ATOM 694 C CA . ALA A 1 97 ? 4.525 -9.568 -6.690 1.00 97.88 97 ALA A CA 1
ATOM 695 C C . ALA A 1 97 ? 5.324 -9.761 -5.395 1.00 97.88 97 ALA A C 1
ATOM 697 O O . ALA A 1 97 ? 6.519 -10.058 -5.448 1.00 97.88 97 ALA A O 1
ATOM 698 N N . TRP A 1 98 ? 4.660 -9.577 -4.257 1.00 98.00 98 TRP A N 1
ATOM 699 C CA . TRP A 1 98 ? 5.224 -9.743 -2.916 1.00 98.00 98 TRP A CA 1
ATOM 700 C C . TRP A 1 98 ? 4.535 -10.896 -2.175 1.00 98.00 98 TRP A C 1
ATOM 702 O O . TRP A 1 98 ? 5.213 -11.752 -1.621 1.00 98.00 98 TRP A O 1
ATOM 712 N N . ASP A 1 99 ? 3.197 -10.924 -2.205 1.00 97.69 99 ASP A N 1
ATOM 713 C CA . ASP A 1 99 ? 2.326 -11.827 -1.430 1.00 97.69 99 ASP A CA 1
ATOM 714 C C . ASP A 1 99 ? 2.697 -11.910 0.066 1.00 97.69 99 ASP A C 1
ATOM 716 O O . ASP A 1 99 ? 2.695 -12.970 0.688 1.00 97.69 99 ASP A O 1
ATOM 720 N N . GLU A 1 100 ? 3.021 -10.755 0.655 1.00 98.38 100 GLU A N 1
ATOM 721 C CA . GLU A 1 100 ? 3.443 -10.628 2.054 1.00 98.38 100 GLU A CA 1
ATOM 722 C C . GLU A 1 100 ? 2.282 -10.184 2.956 1.00 98.38 100 GLU A C 1
ATOM 724 O O . GLU A 1 100 ? 1.565 -9.229 2.642 1.00 98.38 100 GLU A O 1
ATOM 729 N N . GL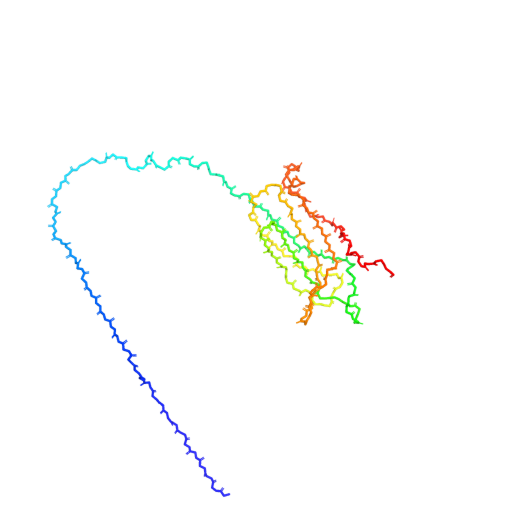U A 1 101 ? 2.113 -10.841 4.107 1.00 98.19 101 GLU A N 1
ATOM 730 C CA . GLU A 1 101 ? 1.102 -10.492 5.111 1.00 98.19 101 GLU A CA 1
ATOM 731 C C . GLU A 1 101 ? 1.711 -9.794 6.335 1.00 98.19 101 GLU A C 1
ATOM 733 O O . GLU A 1 101 ? 2.737 -10.201 6.883 1.00 98.19 101 GLU A O 1
ATOM 738 N N . PHE A 1 102 ? 1.031 -8.747 6.800 1.00 98.25 102 PHE A N 1
ATOM 739 C CA . PHE A 1 102 ? 1.407 -7.942 7.953 1.00 98.25 102 PHE A CA 1
ATOM 740 C C . PHE A 1 102 ? 0.245 -7.852 8.938 1.00 98.25 102 PHE A C 1
ATOM 742 O O . PHE A 1 102 ? -0.894 -7.591 8.550 1.00 98.25 102 PHE A O 1
ATOM 749 N N . SER A 1 103 ? 0.544 -7.982 10.231 1.00 97.19 103 SER A N 1
ATOM 750 C CA . SER A 1 103 ? -0.421 -7.713 11.299 1.00 97.19 103 SER A CA 1
ATOM 751 C C . SER A 1 103 ? -0.058 -6.433 12.046 1.00 97.19 103 SER A C 1
ATOM 753 O O . SER A 1 103 ? 1.069 -6.250 12.511 1.00 97.19 103 SER A O 1
ATOM 755 N N . PHE A 1 104 ? -1.031 -5.540 12.191 1.00 96.94 104 PHE A N 1
ATOM 756 C CA . PHE A 1 104 ? -0.927 -4.362 13.040 1.00 96.94 104 PHE A CA 1
ATOM 757 C C . PHE A 1 104 ? -1.951 -4.472 14.161 1.00 96.94 104 PHE A C 1
ATOM 759 O O . PHE A 1 104 ? -3.121 -4.738 13.911 1.00 96.94 104 PHE A O 1
ATOM 766 N N . LEU A 1 105 ? -1.549 -4.202 15.403 1.00 95.25 105 LEU A N 1
ATOM 767 C CA . LEU A 1 105 ? -2.524 -3.797 16.421 1.00 95.25 105 LEU A CA 1
ATOM 768 C C . LEU A 1 105 ? -3.208 -2.505 15.942 1.00 95.25 105 LEU A C 1
ATOM 770 O O . LEU A 1 105 ? -2.556 -1.701 15.280 1.00 95.25 105 LEU A O 1
ATOM 774 N N . VAL A 1 106 ? -4.464 -2.266 16.301 1.00 94.75 106 VAL A N 1
ATOM 775 C CA . VAL A 1 106 ? -5.159 -0.987 16.082 1.00 94.75 106 VAL A CA 1
ATOM 776 C C . VAL A 1 106 ? -5.118 -0.194 17.388 1.00 94.75 106 VAL A C 1
ATOM 778 O O . VAL A 1 106 ? -5.363 -0.747 18.456 1.00 94.75 106 VAL A O 1
ATOM 781 N N . GLY A 1 107 ? -4.712 1.079 17.326 1.00 91.31 107 GLY A N 1
ATOM 782 C CA . GLY A 1 107 ? -4.622 1.950 18.507 1.00 91.31 107 GLY A CA 1
ATOM 783 C C . GLY A 1 107 ? -5.842 2.856 18.641 1.00 91.31 107 GLY A C 1
ATOM 784 O O . GLY A 1 107 ? -6.388 3.010 19.727 1.00 91.31 107 GLY A O 1
ATOM 785 N N . ASN A 1 108 ? -6.278 3.425 17.520 1.00 91.44 108 ASN A N 1
ATOM 786 C CA . ASN A 1 108 ? -7.518 4.174 17.384 1.00 91.44 108 ASN A CA 1
ATOM 787 C C . ASN A 1 108 ? -8.178 3.804 16.042 1.00 91.44 108 ASN A C 1
ATOM 789 O O . ASN A 1 108 ? -7.501 3.652 15.027 1.00 91.44 108 ASN A O 1
ATOM 793 N N . VAL A 1 109 ? -9.501 3.664 16.037 1.00 90.38 109 VAL A N 1
ATOM 794 C CA . VAL A 1 109 ? -10.312 3.376 14.840 1.00 90.38 109 VAL A CA 1
ATOM 795 C C . VAL A 1 109 ? -10.378 4.553 13.858 1.00 90.38 109 VAL A C 1
ATOM 797 O O . VAL A 1 109 ? -10.669 4.362 12.685 1.00 90.38 109 VAL A O 1
ATOM 800 N N . ALA A 1 110 ? -10.035 5.762 14.308 1.00 92.81 110 ALA A N 1
ATOM 801 C CA . ALA A 1 110 ? -9.851 6.938 13.457 1.00 92.81 110 ALA A CA 1
ATOM 802 C C . ALA A 1 110 ? -8.477 6.988 12.748 1.00 92.81 110 ALA A C 1
ATOM 804 O O . ALA A 1 110 ? -8.147 7.989 12.113 1.00 92.81 110 ALA A O 1
ATOM 805 N N . GLU A 1 111 ? -7.634 5.956 12.878 1.00 95.25 111 GLU A N 1
ATOM 806 C CA . GLU A 1 111 ? -6.383 5.869 12.118 1.00 95.25 111 GLU A CA 1
ATOM 807 C C . GLU A 1 111 ? -6.632 5.589 10.621 1.00 95.25 111 GLU A C 1
ATOM 809 O O . GLU A 1 111 ? -7.613 4.958 10.228 1.00 95.25 111 GLU A O 1
ATOM 814 N N . GLU A 1 112 ? -5.690 6.019 9.778 1.00 96.56 112 GLU A N 1
ATOM 815 C CA . GLU A 1 112 ? -5.582 5.602 8.376 1.00 96.56 112 GLU A CA 1
ATOM 816 C C . GLU A 1 112 ? -4.410 4.623 8.201 1.00 96.56 112 GLU A C 1
ATOM 818 O O . GLU A 1 112 ? -3.305 4.850 8.711 1.00 96.56 112 GLU A O 1
ATOM 823 N N . LEU A 1 113 ? -4.630 3.548 7.443 1.00 97.50 113 LEU A N 1
ATOM 824 C CA . LEU A 1 113 ? -3.551 2.763 6.859 1.00 97.50 113 LEU A CA 1
ATOM 825 C C . LEU A 1 113 ? -3.063 3.490 5.602 1.00 97.50 113 LEU A C 1
ATOM 827 O O . LEU A 1 113 ? -3.769 3.576 4.597 1.00 97.50 113 LEU A O 1
ATOM 831 N N . VAL A 1 114 ? -1.834 3.995 5.651 1.00 97.44 114 VAL A N 1
ATOM 832 C CA . VAL A 1 114 ? -1.152 4.573 4.492 1.00 97.44 114 VAL A CA 1
ATOM 833 C C . VAL A 1 114 ? -0.297 3.492 3.841 1.00 97.44 114 VAL A C 1
ATOM 835 O O . VAL A 1 114 ? 0.652 2.987 4.448 1.00 97.44 114 VAL A O 1
ATOM 838 N N . VAL A 1 115 ? -0.628 3.163 2.597 1.00 97.44 115 VAL A N 1
ATOM 839 C CA . VAL A 1 115 ? 0.094 2.231 1.727 1.00 97.44 115 VAL A CA 1
ATOM 840 C C . VAL A 1 115 ? 0.862 3.069 0.712 1.00 97.44 115 VAL A C 1
ATOM 842 O O . VAL A 1 115 ? 0.262 3.832 -0.036 1.00 97.44 115 VAL A O 1
ATOM 845 N N . SER A 1 116 ? 2.189 2.998 0.699 1.00 96.75 116 SER A N 1
ATOM 846 C CA . SER A 1 116 ? 3.021 3.729 -0.270 1.00 96.75 116 SER A CA 1
ATOM 847 C C . SER A 1 116 ? 3.895 2.754 -1.039 1.00 96.75 116 SER A C 1
ATOM 849 O O . SER A 1 116 ? 4.610 1.975 -0.414 1.00 96.75 116 SER A O 1
ATOM 851 N N . VAL A 1 117 ? 3.861 2.809 -2.367 1.00 96.00 117 VAL A N 1
ATOM 852 C CA . VAL A 1 117 ? 4.795 2.081 -3.231 1.00 96.00 117 VAL A CA 1
ATOM 853 C C . VAL A 1 117 ? 5.977 3.000 -3.501 1.00 96.00 117 VAL A C 1
ATOM 855 O O . VAL A 1 117 ? 5.787 4.132 -3.952 1.00 96.00 117 VAL A O 1
ATOM 858 N N . LEU A 1 118 ? 7.186 2.539 -3.195 1.00 94.75 118 LEU A N 1
ATOM 859 C CA . LEU A 1 118 ? 8.415 3.294 -3.408 1.00 94.75 118 LEU A CA 1
ATOM 860 C C . LEU A 1 118 ? 9.417 2.493 -4.232 1.00 94.75 118 LEU A C 1
ATOM 862 O O . LEU A 1 118 ? 9.440 1.267 -4.158 1.00 94.75 118 LEU A O 1
ATOM 866 N N . ASN A 1 119 ? 10.269 3.204 -4.958 1.00 93.12 119 ASN A N 1
ATOM 867 C CA . ASN A 1 119 ? 11.475 2.675 -5.579 1.00 93.12 119 ASN A CA 1
ATOM 868 C C . ASN A 1 119 ? 12.607 2.624 -4.538 1.00 93.12 119 ASN A C 1
ATOM 870 O O . ASN A 1 119 ? 12.790 3.606 -3.819 1.00 93.12 119 ASN A O 1
ATOM 874 N N . GLU A 1 120 ? 13.360 1.528 -4.416 1.00 92.62 120 GLU A N 1
ATOM 875 C CA . GLU A 1 120 ? 14.573 1.528 -3.583 1.00 92.62 120 GLU A CA 1
ATOM 876 C C . GLU A 1 120 ? 15.742 2.179 -4.337 1.00 92.62 120 GLU A C 1
ATOM 878 O O . GLU A 1 120 ? 16.231 1.632 -5.323 1.00 92.62 120 GLU A O 1
ATOM 883 N N . ASP A 1 121 ? 16.236 3.313 -3.833 1.00 85.88 121 ASP A N 1
ATOM 884 C CA . ASP A 1 121 ? 17.533 3.861 -4.233 1.00 85.88 121 ASP A CA 1
ATOM 885 C C . ASP A 1 121 ? 18.561 3.584 -3.122 1.00 85.88 121 ASP A C 1
ATOM 887 O O . ASP A 1 121 ? 18.298 3.752 -1.931 1.00 85.88 121 ASP A O 1
ATOM 891 N N . LYS A 1 122 ? 19.747 3.106 -3.508 1.00 76.62 122 LYS A N 1
ATOM 892 C CA . LYS A 1 122 ? 20.824 2.737 -2.572 1.00 76.62 122 LYS A CA 1
ATOM 893 C C . LYS A 1 122 ? 21.695 3.912 -2.138 1.00 76.62 122 LYS A C 1
ATOM 895 O O . LYS A 1 122 ? 22.445 3.777 -1.172 1.00 76.62 122 LYS A O 1
ATOM 900 N N . TYR A 1 123 ? 21.656 5.008 -2.885 1.00 73.19 123 TYR A N 1
ATOM 901 C CA . TYR A 1 123 ? 22.525 6.171 -2.733 1.00 73.19 123 TYR A CA 1
ATOM 902 C C . TYR A 1 123 ? 21.731 7.443 -2.406 1.00 73.19 123 TYR A C 1
ATOM 904 O O . TYR A 1 123 ? 22.274 8.347 -1.770 1.00 73.19 123 TYR A O 1
ATOM 912 N N . PHE A 1 124 ? 20.453 7.497 -2.789 1.00 76.94 124 PHE A N 1
ATOM 913 C CA . PHE A 1 124 ? 19.563 8.643 -2.602 1.00 76.94 124 PHE A CA 1
ATOM 914 C C . PHE A 1 124 ? 18.293 8.286 -1.812 1.00 76.94 124 PHE A C 1
ATOM 916 O O . PHE A 1 124 ? 18.166 7.217 -1.218 1.00 76.94 124 PHE A O 1
ATOM 923 N N . SER A 1 125 ? 17.349 9.225 -1.735 1.00 82.56 125 SER A N 1
ATOM 924 C CA . SER A 1 125 ? 16.034 8.990 -1.143 1.00 82.56 125 SER A CA 1
ATOM 925 C C . SER A 1 125 ? 15.132 8.204 -2.093 1.00 82.56 125 SER A C 1
ATOM 927 O O . SER A 1 125 ? 14.915 8.643 -3.214 1.00 82.56 125 SER A O 1
ATOM 929 N N . ASN A 1 126 ? 14.533 7.124 -1.596 1.00 88.06 126 ASN A N 1
ATOM 930 C CA . ASN A 1 126 ? 13.533 6.317 -2.302 1.00 88.06 126 ASN A CA 1
ATOM 931 C C . ASN A 1 126 ? 12.405 7.151 -2.940 1.00 88.06 126 ASN A C 1
ATOM 933 O O . ASN A 1 126 ? 11.671 7.842 -2.222 1.00 88.06 126 ASN A O 1
ATOM 937 N N . ASP A 1 127 ? 12.213 7.018 -4.253 1.00 89.81 127 ASP A N 1
ATOM 938 C CA . ASP A 1 127 ? 11.162 7.721 -4.996 1.00 89.81 127 ASP A CA 1
ATOM 939 C C . ASP A 1 127 ? 9.771 7.180 -4.657 1.00 89.81 127 ASP A C 1
ATOM 941 O O . ASP A 1 127 ? 9.559 5.969 -4.583 1.00 89.81 127 ASP A O 1
ATOM 945 N N . LEU A 1 128 ? 8.791 8.069 -4.486 1.00 92.00 128 LEU A N 1
ATOM 946 C CA . LEU A 1 128 ? 7.391 7.676 -4.323 1.00 92.00 128 LEU A CA 1
ATOM 947 C C . LEU A 1 128 ? 6.769 7.400 -5.699 1.00 92.00 128 LEU A C 1
ATOM 949 O O . LEU A 1 128 ? 6.587 8.330 -6.482 1.00 92.00 128 LEU A O 1
ATOM 953 N N . LEU A 1 129 ? 6.400 6.142 -5.951 1.00 91.94 129 LEU A N 1
ATOM 954 C CA . LEU A 1 129 ? 5.732 5.707 -7.184 1.00 91.94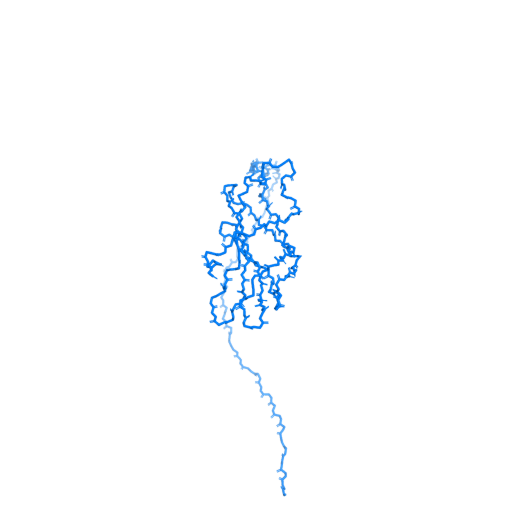 129 LEU A CA 1
ATOM 955 C C . LEU A 1 129 ? 4.207 5.878 -7.103 1.00 91.94 129 LEU A C 1
ATOM 957 O O . LEU A 1 129 ? 3.555 6.119 -8.113 1.00 91.94 129 LEU A O 1
ATOM 961 N N . GLY A 1 130 ? 3.636 5.770 -5.900 1.00 92.56 130 GLY A N 1
ATOM 962 C CA . GLY A 1 130 ? 2.206 5.975 -5.667 1.00 92.56 130 GLY A CA 1
ATOM 963 C C . GLY A 1 130 ? 1.797 5.752 -4.212 1.00 92.56 130 GLY A C 1
ATOM 964 O O . GLY A 1 130 ? 2.510 5.100 -3.443 1.00 92.56 130 GLY A O 1
ATOM 965 N N . GLN A 1 131 ? 0.644 6.293 -3.812 1.00 94.81 131 GLN A N 1
ATOM 966 C CA . GLN A 1 131 ? 0.109 6.154 -2.452 1.00 94.81 131 GLN A CA 1
ATOM 967 C C . GLN A 1 131 ? -1.392 5.837 -2.454 1.00 94.81 131 GLN A C 1
ATOM 969 O O . GLN A 1 1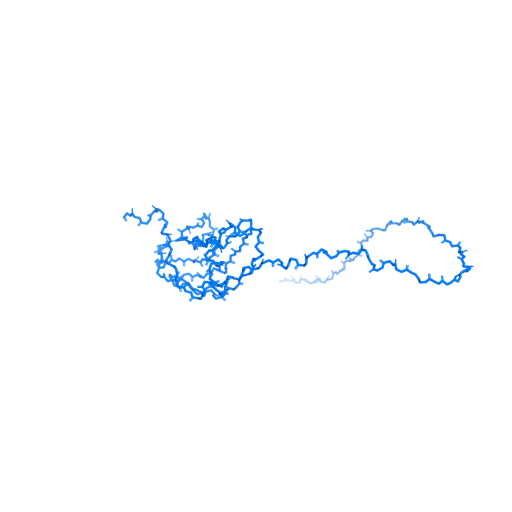31 ? -2.144 6.349 -3.272 1.00 94.81 131 GLN A O 1
ATOM 974 N N . VAL A 1 132 ? -1.842 5.019 -1.502 1.00 95.25 132 VAL A N 1
ATOM 975 C CA . VAL A 1 132 ? -3.257 4.824 -1.155 1.00 95.25 132 VAL A CA 1
ATOM 976 C C . VAL A 1 132 ? -3.420 5.054 0.345 1.00 95.25 132 VAL A C 1
ATOM 978 O O . VAL A 1 132 ? -2.561 4.679 1.146 1.00 95.25 132 VAL A O 1
ATOM 981 N N . ARG A 1 133 ? -4.532 5.680 0.729 1.00 95.56 133 ARG A N 1
ATOM 982 C CA . ARG A 1 133 ? -4.919 5.941 2.118 1.00 95.56 133 ARG A CA 1
ATOM 983 C C . ARG A 1 133 ? -6.240 5.246 2.397 1.00 95.56 133 ARG A C 1
ATOM 985 O O . ARG A 1 133 ? -7.196 5.433 1.650 1.00 95.56 133 ARG A O 1
ATOM 992 N N . LEU A 1 134 ? -6.271 4.431 3.445 1.00 95.31 134 LEU A N 1
ATOM 993 C CA . LEU A 1 134 ? -7.416 3.609 3.826 1.00 95.31 134 LEU A CA 1
ATOM 994 C C . LEU A 1 134 ? -7.818 3.953 5.267 1.00 95.31 134 LEU A C 1
ATOM 996 O O . LEU A 1 134 ? -7.170 3.471 6.200 1.00 95.31 134 LEU A O 1
ATOM 1000 N N . PRO A 1 135 ? -8.840 4.802 5.478 1.00 96.00 135 PRO A N 1
ATOM 1001 C CA . PRO A 1 135 ? -9.420 5.014 6.801 1.00 96.00 135 PRO A CA 1
ATOM 1002 C C . PRO A 1 135 ? -9.935 3.685 7.357 1.00 96.00 135 PRO A C 1
ATOM 1004 O O . PRO A 1 135 ? -10.626 2.958 6.642 1.00 96.00 135 PRO A O 1
ATOM 1007 N N . LEU A 1 136 ? -9.641 3.365 8.622 1.00 95.31 136 LEU A N 1
ATOM 1008 C CA . LEU A 1 136 ? -10.144 2.117 9.211 1.00 95.31 136 LEU A CA 1
ATOM 1009 C C . LEU A 1 136 ? -11.672 2.096 9.356 1.00 95.31 136 LEU A C 1
ATOM 1011 O O . LEU A 1 136 ? -12.239 1.010 9.414 1.00 95.31 136 LEU A O 1
ATOM 1015 N N . SER A 1 137 ? -12.346 3.253 9.327 1.00 93.94 137 SER A N 1
ATOM 1016 C CA . SER A 1 137 ? -13.813 3.309 9.292 1.00 93.94 137 SER A CA 1
ATOM 1017 C C . SER A 1 137 ? -14.387 2.522 8.108 1.00 93.94 137 SER A C 1
ATOM 1019 O O . SER A 1 137 ? -15.296 1.733 8.315 1.00 93.94 137 SER A O 1
ATOM 1021 N N . GLN A 1 138 ? -13.764 2.585 6.920 1.00 93.12 138 GLN A N 1
ATOM 1022 C CA . GLN A 1 138 ? -14.194 1.808 5.745 1.00 93.12 138 GLN A CA 1
ATOM 1023 C C . GLN A 1 138 ? -14.156 0.293 5.981 1.00 93.12 138 GLN A C 1
ATOM 1025 O O . GLN A 1 138 ? -14.903 -0.439 5.346 1.00 93.12 138 GLN A O 1
ATOM 1030 N N . VAL A 1 139 ? -13.264 -0.181 6.858 1.00 93.31 139 VAL A N 1
ATOM 1031 C CA . VAL A 1 139 ? -13.182 -1.594 7.259 1.00 93.31 139 VAL A CA 1
ATOM 1032 C C . VAL A 1 139 ? -14.264 -1.918 8.292 1.00 93.31 139 VAL A C 1
ATOM 1034 O O . VAL A 1 139 ? -14.805 -3.009 8.296 1.00 93.31 139 VAL A O 1
ATOM 1037 N N . MET A 1 140 ? -14.576 -0.981 9.189 1.00 90.31 140 MET A N 1
ATOM 1038 C CA . MET A 1 140 ? -15.579 -1.166 10.245 1.00 90.31 140 MET A CA 1
ATOM 1039 C C . MET A 1 140 ? -17.025 -0.981 9.771 1.00 90.31 140 MET A C 1
ATOM 1041 O O . MET A 1 140 ? -17.947 -1.395 10.465 1.00 90.31 140 MET A O 1
ATOM 1045 N N . GLU A 1 141 ? -17.214 -0.339 8.621 1.00 91.81 141 GLU A N 1
ATOM 1046 C CA . GLU A 1 141 ? -18.501 -0.149 7.950 1.00 91.81 141 GLU A CA 1
ATOM 1047 C C . GLU A 1 141 ? -18.954 -1.403 7.169 1.00 91.81 141 GLU A C 1
ATOM 1049 O O . GLU A 1 141 ? -20.107 -1.451 6.745 1.00 91.81 141 GLU A O 1
ATOM 1054 N N . THR A 1 142 ? -18.090 -2.415 6.975 1.00 92.69 142 THR A N 1
ATOM 1055 C CA . THR A 1 142 ? -18.446 -3.678 6.300 1.00 92.69 142 THR A CA 1
ATOM 1056 C C . THR A 1 142 ? -18.858 -4.777 7.282 1.00 92.69 142 THR A C 1
ATOM 1058 O O . THR A 1 142 ? -18.282 -4.923 8.360 1.00 92.69 142 THR A O 1
ATOM 1061 N N . ASP A 1 143 ? -19.843 -5.591 6.884 1.00 90.50 143 ASP A N 1
ATOM 1062 C CA . ASP A 1 143 ? -20.425 -6.655 7.721 1.00 90.50 143 ASP A CA 1
ATOM 1063 C C . ASP A 1 143 ? -19.405 -7.726 8.154 1.00 90.50 143 ASP A C 1
ATOM 1065 O O . ASP A 1 143 ? -19.528 -8.312 9.231 1.00 90.50 143 ASP A O 1
ATOM 1069 N N . ASP A 1 144 ? -18.392 -7.992 7.322 1.00 93.31 144 ASP A N 1
ATOM 1070 C CA . ASP A 1 144 ? -17.335 -8.980 7.560 1.00 93.31 144 ASP A CA 1
ATOM 1071 C C . ASP A 1 144 ? -16.040 -8.373 8.135 1.00 93.31 144 ASP A C 1
ATOM 1073 O O . ASP A 1 144 ? -15.043 -9.082 8.296 1.00 93.31 144 ASP A O 1
ATOM 1077 N N . LEU A 1 145 ? -16.050 -7.074 8.465 1.00 92.56 145 LEU A N 1
ATOM 1078 C CA . LEU A 1 145 ? -14.896 -6.303 8.944 1.00 92.56 145 LEU A CA 1
ATOM 1079 C C . LEU A 1 145 ? -13.677 -6.391 8.008 1.00 92.56 145 LEU A C 1
ATOM 1081 O O . LEU A 1 145 ? -12.522 -6.412 8.449 1.00 92.56 145 LEU A O 1
ATOM 1085 N N . SER A 1 146 ? -13.932 -6.473 6.702 1.00 94.38 146 SER A N 1
ATOM 1086 C CA . SER A 1 146 ? -12.918 -6.646 5.669 1.00 94.38 146 SER A CA 1
ATOM 1087 C C . SER A 1 146 ? -13.194 -5.770 4.453 1.00 94.38 146 SER A C 1
ATOM 1089 O O . SER A 1 146 ? -14.329 -5.483 4.088 1.00 94.38 146 SER A O 1
ATOM 1091 N N . LEU A 1 147 ? -12.119 -5.374 3.772 1.00 93.50 147 LEU A N 1
ATOM 1092 C CA . LEU A 1 147 ? -12.192 -4.792 2.429 1.00 93.50 147 LEU A CA 1
ATOM 1093 C C . LEU A 1 147 ? -11.976 -5.860 1.341 1.00 93.50 147 LEU A C 1
ATOM 1095 O O . LEU A 1 147 ? -11.916 -5.523 0.158 1.00 93.50 147 LEU A O 1
ATOM 1099 N N . GLY A 1 148 ? -11.833 -7.133 1.720 1.00 93.69 148 GLY A N 1
ATOM 1100 C CA . GLY A 1 148 ? -11.529 -8.234 0.811 1.00 93.69 148 GLY A CA 1
ATOM 1101 C C . GLY A 1 148 ? -10.185 -8.082 0.084 1.00 93.69 148 GLY A C 1
ATOM 1102 O O . GLY A 1 148 ? -9.375 -7.198 0.366 1.00 93.69 148 GLY A O 1
ATOM 1103 N N . THR A 1 149 ? -9.944 -8.960 -0.891 1.00 94.12 149 THR A N 1
ATOM 1104 C CA . THR A 1 149 ? -8.828 -8.806 -1.839 1.00 94.12 149 THR A CA 1
ATOM 1105 C C . THR A 1 149 ? -9.331 -8.041 -3.059 1.00 94.12 149 THR A C 1
ATOM 1107 O O . THR A 1 149 ? -10.126 -8.571 -3.831 1.00 94.12 149 THR A O 1
ATOM 1110 N N . GLN A 1 150 ? -8.882 -6.798 -3.236 1.00 94.00 150 GLN A N 1
ATOM 1111 C CA . GLN A 1 150 ? -9.293 -5.940 -4.351 1.00 94.00 150 GLN A CA 1
ATOM 1112 C C . GLN A 1 150 ? -8.150 -5.043 -4.836 1.00 94.00 150 GLN A C 1
ATOM 1114 O O . GLN A 1 150 ? -7.296 -4.620 -4.056 1.00 94.00 150 GLN A O 1
ATOM 1119 N N . TRP A 1 151 ? -8.169 -4.716 -6.128 1.00 94.44 151 TRP A N 1
ATOM 1120 C CA . TRP A 1 151 ? -7.286 -3.709 -6.712 1.00 94.44 151 TRP A CA 1
ATOM 1121 C C . TRP A 1 151 ? -7.647 -2.314 -6.208 1.00 94.44 151 TRP A C 1
ATOM 1123 O O . TRP A 1 151 ? -8.823 -1.967 -6.118 1.00 94.44 151 TRP A O 1
ATOM 1133 N N . ARG A 1 152 ? -6.636 -1.486 -5.930 1.00 93.12 152 ARG A N 1
ATOM 1134 C CA . ARG A 1 152 ? -6.817 -0.059 -5.642 1.00 93.12 152 ARG A CA 1
ATOM 1135 C C . ARG A 1 152 ? -5.829 0.753 -6.464 1.00 93.12 152 ARG A C 1
ATOM 1137 O O . ARG A 1 152 ? -4.630 0.497 -6.414 1.00 93.12 152 ARG A O 1
ATOM 1144 N N . CYS A 1 153 ? -6.342 1.714 -7.226 1.00 89.94 153 CYS A N 1
ATOM 1145 C CA . CYS A 1 153 ? -5.518 2.652 -7.977 1.00 89.94 153 CYS A CA 1
ATOM 1146 C C . CYS A 1 153 ? -4.734 3.536 -7.003 1.00 89.94 153 CYS A C 1
ATOM 1148 O O . CYS A 1 153 ? -5.293 4.035 -6.024 1.00 89.94 153 CYS A O 1
ATOM 1150 N N . PHE A 1 154 ? -3.448 3.738 -7.277 1.00 84.31 154 PHE A N 1
ATOM 1151 C CA . PHE A 1 154 ? -2.640 4.681 -6.517 1.00 84.31 154 PHE A CA 1
ATOM 1152 C C . PHE A 1 154 ? -3.076 6.112 -6.839 1.00 84.31 154 PHE A C 1
ATOM 1154 O O . PHE A 1 154 ? -3.352 6.442 -7.990 1.00 84.31 154 PHE A O 1
ATOM 1161 N N . GLN A 1 155 ? -3.089 6.977 -5.829 1.00 81.19 155 GLN A N 1
ATOM 1162 C CA . GLN A 1 155 ? -2.976 8.409 -6.062 1.00 81.19 155 GLN A CA 1
ATOM 1163 C C . GLN A 1 155 ? -1.565 8.641 -6.611 1.00 81.19 155 GLN A C 1
ATOM 1165 O O . GLN A 1 155 ? -0.579 8.271 -5.959 1.00 81.19 155 GLN A O 1
ATOM 1170 N N . GLU A 1 156 ? -1.482 9.172 -7.831 1.00 63.59 156 GLU A N 1
ATOM 1171 C CA . GLU A 1 156 ? -0.206 9.448 -8.485 1.00 63.59 156 GLU A CA 1
ATOM 1172 C C . GLU A 1 156 ? 0.621 10.443 -7.668 1.00 63.59 156 GLU A C 1
ATOM 1174 O O . GLU A 1 156 ? 0.094 11.317 -6.972 1.00 63.59 156 GLU A O 1
ATOM 1179 N N . ALA A 1 157 ? 1.943 10.313 -7.750 1.00 60.09 157 ALA A N 1
ATOM 1180 C CA . ALA A 1 157 ? 2.821 11.306 -7.163 1.00 60.09 157 ALA A CA 1
ATOM 1181 C C . ALA A 1 157 ? 2.688 12.638 -7.940 1.00 60.09 157 ALA A C 1
ATOM 1183 O O . ALA A 1 157 ? 2.646 12.600 -9.170 1.00 60.09 157 ALA A O 1
ATOM 1184 N N . PRO A 1 158 ? 2.688 13.817 -7.278 1.00 56.16 158 PRO A N 1
ATOM 1185 C CA . PRO A 1 158 ? 2.415 15.115 -7.923 1.00 56.16 158 PRO A CA 1
ATOM 1186 C C . PRO A 1 158 ? 3.357 15.544 -9.063 1.00 56.16 158 PRO A C 1
ATOM 1188 O O . PRO A 1 158 ? 3.187 16.626 -9.617 1.00 56.16 158 PRO A O 1
ATOM 1191 N N . TRP A 1 159 ? 4.381 14.747 -9.373 1.00 57.25 159 TRP A N 1
ATOM 1192 C CA . TRP A 1 159 ? 5.351 14.986 -10.436 1.00 57.25 159 TRP A CA 1
ATOM 1193 C C . TRP A 1 159 ? 5.029 14.252 -11.751 1.00 57.25 159 TRP A C 1
ATOM 1195 O O . TRP A 1 159 ? 5.728 14.493 -12.730 1.00 57.25 159 TRP A O 1
ATOM 1205 N N . SER A 1 160 ? 3.995 13.397 -11.809 1.00 53.72 160 SER A N 1
ATOM 1206 C CA . SER A 1 160 ? 3.672 12.581 -13.000 1.00 53.72 160 SER A CA 1
ATOM 1207 C C . SER A 1 160 ? 3.262 13.387 -14.241 1.00 53.72 160 SER A C 1
ATOM 1209 O O . SER A 1 160 ? 3.294 12.864 -15.352 1.00 53.72 160 SER A O 1
ATOM 1211 N N . THR A 1 161 ? 2.867 14.654 -14.077 1.00 44.88 161 THR A N 1
ATOM 1212 C CA . THR A 1 161 ? 2.318 15.481 -15.160 1.00 44.88 161 THR A CA 1
ATOM 1213 C C . THR A 1 161 ? 3.368 16.412 -15.779 1.00 44.88 161 THR A C 1
ATOM 1215 O O . THR A 1 161 ? 3.468 17.586 -15.402 1.00 44.88 161 THR A O 1
ATOM 1218 N N . ARG A 1 162 ? 4.124 15.921 -16.770 1.00 37.00 162 ARG A N 1
ATOM 1219 C CA . ARG A 1 162 ? 4.769 16.770 -17.788 1.00 37.00 162 ARG A CA 1
ATOM 1220 C C . ARG A 1 162 ? 5.063 16.022 -19.087 1.00 37.00 162 ARG A C 1
ATOM 1222 O O . ARG A 1 162 ? 5.557 14.883 -18.993 1.00 37.00 162 ARG A O 1
#